Protein AF-A0A356B0W3-F1 (afdb_monomer_lite)

pLDDT: mean 70.62, std 13.87, range [38.59, 88.44]

Foldseek 3Di:
DDDDDDDDPPDPQQLAWDFPDWDKDWDPPPQTKIKIKTKTFGGDPPPNPATFIWIKIFIGHPNHTPDMDIGRGDPDHPVVVVVLVVVCRVVVPDRVVSVVVSVVVVVD

Secondary structure (DSSP, 8-state):
-----------------EEEEEEEEEE-STT-EEEEEEEEEEE--TT-SSPEEEEEEEEEETTEEEEEEEEEEE-S-HHHHHHHHHHHHHTT--HHHHHHHHHHHHH-

Radius of gyration: 18.17 Å; chains: 1; bounding box: 58×51×31 Å

Sequence (108 aa):
MMWFRKYLLMGEDIMRNMIVGKESFICEDTNCYTLEYHILVTGCKGDLVNPVYGFEVKKKMQDIELESVKIEEYTGDEDEIKRLVSLLKNNIVTPVSVFEVIQDLRSA

Structure (mmCIF, N/CA/C/O backbone):
data_AF-A0A356B0W3-F1
#
_entry.id   AF-A0A356B0W3-F1
#
loop_
_atom_site.group_PDB
_atom_site.id
_atom_site.type_symbol
_atom_site.label_atom_id
_atom_site.label_alt_id
_atom_site.label_comp_id
_atom_site.label_asym_id
_atom_site.label_entity_id
_atom_site.label_seq_id
_atom_site.pdbx_PDB_ins_code
_atom_site.Cartn_x
_atom_site.Cartn_y
_atom_site.Cartn_z
_atom_site.occupancy
_atom_site.B_iso_or_equiv
_atom_site.auth_seq_id
_atom_site.auth_comp_id
_atom_site.auth_asym_id
_atom_site.auth_atom_id
_atom_site.pdbx_PDB_model_num
ATOM 1 N N . MET A 1 1 ? 41.373 35.494 13.868 1.00 38.59 1 MET A N 1
ATOM 2 C CA . MET A 1 1 ? 40.229 35.968 13.057 1.00 38.59 1 MET A CA 1
ATOM 3 C C . MET A 1 1 ? 40.019 34.941 11.956 1.00 38.59 1 MET A C 1
ATOM 5 O O . MET A 1 1 ? 40.996 34.639 11.291 1.00 38.59 1 MET A O 1
ATOM 9 N N . MET A 1 2 ? 38.951 34.132 12.049 1.00 46.47 2 MET A N 1
ATOM 10 C CA . MET A 1 2 ? 37.846 34.024 11.061 1.00 46.47 2 MET A CA 1
ATOM 11 C C . MET A 1 2 ? 38.362 33.994 9.599 1.00 46.47 2 MET A C 1
ATOM 13 O O . MET A 1 2 ? 39.142 34.855 9.223 1.00 46.47 2 MET A O 1
ATOM 17 N N . TRP A 1 3 ? 37.970 33.072 8.718 1.00 40.53 3 TRP A N 1
ATOM 18 C CA . TRP A 1 3 ? 36.624 32.863 8.150 1.00 40.53 3 TRP A CA 1
ATOM 19 C C . TRP A 1 3 ? 36.490 31.370 7.736 1.00 40.53 3 TRP A C 1
ATOM 21 O O . TRP A 1 3 ? 37.397 30.821 7.126 1.00 40.53 3 TRP A O 1
ATOM 31 N N . PHE A 1 4 ? 35.548 30.577 8.256 1.00 45.72 4 PHE A N 1
ATOM 32 C CA . PHE A 1 4 ? 34.192 30.287 7.744 1.00 45.72 4 PHE A CA 1
ATOM 33 C C . PHE A 1 4 ? 34.035 29.870 6.259 1.00 45.72 4 PHE A C 1
ATOM 35 O O . PHE A 1 4 ? 34.063 30.708 5.370 1.00 45.72 4 PHE A O 1
ATOM 42 N N . ARG A 1 5 ? 33.695 28.571 6.096 1.00 47.16 5 ARG A N 1
ATOM 43 C CA . ARG A 1 5 ? 32.738 27.916 5.164 1.00 47.16 5 ARG A CA 1
ATOM 44 C C . ARG A 1 5 ? 32.840 28.182 3.652 1.00 47.16 5 ARG A C 1
ATOM 46 O O . ARG A 1 5 ? 32.560 29.292 3.227 1.00 47.16 5 ARG A O 1
ATOM 53 N N . LYS A 1 6 ? 32.828 27.098 2.854 1.00 42.50 6 LYS A N 1
ATOM 54 C CA . LYS A 1 6 ? 31.629 26.724 2.062 1.00 42.50 6 LYS A CA 1
ATOM 55 C C . LYS A 1 6 ? 31.731 25.324 1.430 1.00 42.50 6 LYS A C 1
ATOM 57 O O . LYS A 1 6 ? 32.583 25.073 0.594 1.00 42.50 6 LYS A O 1
ATOM 62 N N . TYR A 1 7 ? 30.830 24.457 1.884 1.00 48.31 7 TYR A N 1
ATOM 63 C CA . TYR A 1 7 ? 30.178 23.324 1.220 1.00 48.31 7 TYR A CA 1
ATOM 64 C C . TYR A 1 7 ? 30.689 22.882 -0.160 1.00 48.31 7 TYR A C 1
ATOM 66 O O . TYR A 1 7 ? 30.427 23.538 -1.164 1.00 48.31 7 TYR A O 1
ATOM 74 N N . LEU A 1 8 ? 31.253 21.674 -0.198 1.00 40.91 8 LEU A N 1
ATOM 75 C CA . LEU A 1 8 ? 31.255 20.820 -1.382 1.00 40.91 8 LEU A CA 1
ATOM 76 C C . LEU A 1 8 ? 30.739 19.425 -0.985 1.00 40.91 8 LEU A C 1
ATOM 78 O O . LEU A 1 8 ? 31.470 18.444 -0.983 1.00 40.91 8 LEU A O 1
ATOM 82 N N . LEU A 1 9 ? 29.473 19.360 -0.569 1.00 46.28 9 LEU A N 1
ATOM 83 C CA . LEU A 1 9 ? 28.692 18.121 -0.589 1.00 46.28 9 LEU A CA 1
ATOM 84 C C . LEU A 1 9 ? 27.911 18.144 -1.907 1.00 46.28 9 LEU A C 1
ATOM 86 O O . LEU A 1 9 ? 26.761 18.568 -1.952 1.00 46.28 9 LEU A O 1
ATOM 90 N N . MET A 1 10 ? 28.596 17.821 -3.003 1.00 44.03 10 MET A N 1
ATOM 91 C CA . MET A 1 10 ? 27.946 17.498 -4.270 1.00 44.03 10 MET A CA 1
ATOM 92 C C . MET A 1 10 ? 27.606 16.009 -4.251 1.00 44.03 10 MET A C 1
ATOM 94 O O . MET A 1 10 ? 28.508 15.187 -4.117 1.00 44.03 10 MET A O 1
ATOM 98 N N . GLY A 1 11 ? 26.324 15.689 -4.434 1.00 42.47 11 GLY A N 1
ATOM 99 C CA . GLY A 1 11 ? 25.919 14.407 -5.006 1.00 42.47 11 GLY A CA 1
ATOM 100 C C . GLY A 1 11 ? 25.366 13.346 -4.058 1.00 42.47 11 GLY A C 1
ATOM 101 O O . GLY A 1 11 ? 25.547 12.169 -4.337 1.00 42.47 11 GLY A O 1
ATOM 102 N N . GLU A 1 12 ? 24.666 13.708 -2.981 1.00 44.44 12 GLU A N 1
ATOM 103 C CA . GLU A 1 12 ? 23.636 12.795 -2.468 1.00 44.44 12 GLU A CA 1
ATOM 104 C C . GLU A 1 12 ? 22.297 13.219 -3.079 1.00 44.44 12 GLU A C 1
ATOM 106 O O . GLU A 1 12 ? 21.650 14.166 -2.629 1.00 44.44 12 GLU A O 1
ATOM 111 N N . ASP A 1 13 ? 21.921 12.537 -4.159 1.00 47.38 13 ASP A N 1
ATOM 112 C CA . ASP A 1 13 ? 20.596 12.568 -4.780 1.00 47.38 13 ASP A CA 1
ATOM 113 C C . ASP A 1 13 ? 19.579 11.970 -3.790 1.00 47.38 13 ASP A C 1
ATOM 115 O O . ASP A 1 13 ? 19.188 10.806 -3.848 1.00 47.38 13 ASP A O 1
ATOM 119 N N . ILE A 1 14 ? 19.211 12.747 -2.770 1.00 47.78 14 ILE A N 1
ATOM 120 C CA . ILE A 1 14 ? 18.243 12.345 -1.747 1.00 47.78 14 ILE A CA 1
ATOM 121 C C . ILE A 1 14 ? 16.852 12.795 -2.209 1.00 47.78 14 ILE A C 1
ATOM 123 O O . ILE A 1 14 ? 16.198 13.601 -1.553 1.00 47.78 14 ILE A O 1
ATOM 127 N N . MET A 1 15 ? 16.353 12.244 -3.320 1.00 51.66 15 MET A N 1
ATOM 128 C CA . MET A 1 15 ? 14.900 12.115 -3.509 1.00 51.66 15 MET A CA 1
ATOM 129 C C . MET A 1 15 ? 14.414 10.895 -2.723 1.00 51.66 15 MET A C 1
ATOM 131 O O . MET A 1 15 ? 13.966 9.898 -3.281 1.00 51.66 15 MET A O 1
ATOM 135 N N . ARG A 1 16 ? 14.553 10.937 -1.395 1.00 54.97 16 ARG A N 1
ATOM 136 C CA . ARG A 1 16 ? 14.034 9.868 -0.540 1.00 54.97 16 ARG A CA 1
ATOM 137 C C . ARG A 1 16 ? 12.557 10.134 -0.255 1.00 54.97 16 ARG A C 1
ATOM 139 O O . ARG A 1 16 ? 12.232 11.008 0.541 1.00 54.97 16 ARG A O 1
ATOM 146 N N . ASN A 1 17 ? 11.696 9.312 -0.855 1.00 60.75 17 ASN A N 1
ATOM 147 C CA . ASN A 1 17 ? 10.271 9.147 -0.542 1.00 60.75 17 ASN A CA 1
ATOM 148 C C . ASN A 1 17 ? 9.375 10.354 -0.877 1.00 60.75 17 ASN A C 1
ATOM 150 O O . ASN A 1 17 ? 8.635 10.836 -0.018 1.00 60.75 17 ASN A O 1
ATOM 154 N N . MET A 1 18 ? 9.400 10.831 -2.123 1.00 70.62 18 MET A N 1
ATOM 155 C CA . MET A 1 18 ? 8.395 11.799 -2.579 1.00 70.62 18 MET A CA 1
ATOM 156 C C . MET A 1 18 ? 7.058 11.085 -2.810 1.00 70.62 18 MET A C 1
ATOM 158 O O . MET A 1 18 ? 7.010 10.097 -3.537 1.00 70.62 18 MET A O 1
ATOM 162 N N . ILE A 1 19 ? 5.972 11.571 -2.202 1.00 76.25 19 ILE A N 1
ATOM 163 C CA . ILE A 1 19 ? 4.624 11.052 -2.471 1.00 76.25 19 ILE A CA 1
ATOM 164 C C . ILE A 1 19 ? 4.172 11.597 -3.829 1.00 76.25 19 ILE A C 1
ATOM 166 O O . ILE A 1 19 ? 4.027 12.808 -3.987 1.00 76.25 19 ILE A O 1
ATOM 170 N N . VAL A 1 20 ? 3.941 10.709 -4.794 1.00 76.75 20 VAL A N 1
ATOM 171 C CA . VAL A 1 20 ? 3.479 11.056 -6.153 1.00 76.75 20 VAL A CA 1
ATOM 172 C C . VAL A 1 20 ? 2.017 10.696 -6.399 1.00 76.75 20 VAL A C 1
ATOM 174 O O . VAL A 1 20 ? 1.411 11.161 -7.360 1.00 76.75 20 VAL A O 1
ATOM 177 N N . GLY A 1 21 ? 1.422 9.907 -5.508 1.00 78.25 21 GLY A N 1
ATOM 178 C CA . GLY A 1 21 ? 0.011 9.553 -5.560 1.00 78.25 21 GLY A CA 1
ATOM 179 C C . GLY A 1 21 ? -0.532 9.312 -4.164 1.00 78.25 21 GLY A C 1
ATOM 180 O O . GLY A 1 21 ? 0.153 8.735 -3.322 1.00 78.25 21 GLY A O 1
ATOM 181 N N . LYS A 1 22 ? -1.762 9.762 -3.924 1.00 82.19 22 LYS A N 1
ATOM 182 C CA . LYS A 1 22 ? -2.507 9.488 -2.698 1.00 82.19 22 LYS A CA 1
ATOM 183 C C . LYS A 1 22 ? -3.929 9.086 -3.059 1.00 82.19 22 LYS A C 1
ATOM 185 O O . LYS A 1 22 ? -4.621 9.834 -3.743 1.00 82.19 22 LYS A O 1
ATOM 190 N N . GLU A 1 23 ? -4.367 7.954 -2.534 1.00 80.94 23 GLU A N 1
ATOM 191 C CA . GLU A 1 23 ? -5.767 7.546 -2.538 1.00 80.94 23 GLU A CA 1
ATOM 192 C C . GLU A 1 23 ? -6.207 7.179 -1.126 1.00 80.94 23 GLU A C 1
ATOM 194 O O . GLU A 1 23 ? -5.425 6.654 -0.339 1.00 80.94 23 GLU A O 1
ATOM 199 N N . SER A 1 24 ? -7.464 7.453 -0.791 1.00 81.25 24 SER A N 1
ATOM 200 C CA . SER A 1 24 ? -8.058 7.028 0.472 1.00 81.25 24 SER A CA 1
ATOM 201 C C . SER A 1 24 ? -9.411 6.371 0.238 1.00 81.25 24 SER A C 1
ATOM 203 O O . SER A 1 24 ? -10.143 6.716 -0.692 1.00 81.25 24 SER A O 1
ATOM 205 N N . PHE A 1 25 ? -9.730 5.390 1.074 1.00 81.88 25 PHE A N 1
ATOM 206 C CA . PHE A 1 25 ? -10.970 4.634 1.003 1.00 81.88 25 PHE A CA 1
ATOM 207 C C . PHE A 1 25 ? -11.504 4.355 2.408 1.00 81.88 25 PHE A C 1
ATOM 209 O O . PHE A 1 25 ? -10.741 4.003 3.307 1.00 81.88 25 PHE A O 1
ATOM 216 N N . ILE A 1 26 ? -12.812 4.527 2.595 1.00 81.62 26 ILE A N 1
ATOM 217 C CA . ILE A 1 26 ? -13.495 4.261 3.863 1.00 81.62 26 ILE A CA 1
ATOM 218 C C . ILE A 1 26 ? -14.016 2.829 3.814 1.00 81.62 26 ILE A C 1
ATOM 220 O O . ILE A 1 26 ? -14.825 2.489 2.956 1.00 81.62 26 ILE A O 1
ATOM 224 N N . CYS A 1 27 ? -13.554 2.003 4.741 1.00 77.25 27 CYS A N 1
ATOM 225 C CA . CYS A 1 27 ? -14.030 0.643 4.921 1.00 77.25 27 CYS A CA 1
ATOM 226 C C . CYS A 1 27 ? -15.175 0.670 5.936 1.00 77.25 27 CYS A C 1
ATOM 228 O O . CYS A 1 27 ? -14.959 0.921 7.125 1.00 77.25 27 CYS A O 1
ATOM 230 N N . GLU A 1 28 ? -16.393 0.423 5.457 1.00 69.50 28 GLU A N 1
ATOM 231 C CA . GLU A 1 28 ? -17.631 0.402 6.252 1.00 69.50 28 GLU A CA 1
ATOM 232 C C . GLU A 1 28 ? -17.816 -0.911 7.040 1.00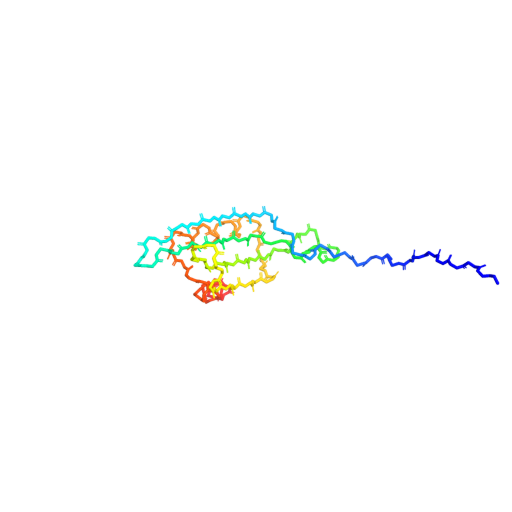 69.50 28 GLU A C 1
ATOM 234 O O . GLU A 1 28 ? -18.928 -1.404 7.217 1.00 69.50 28 GLU A O 1
ATOM 239 N N . ASP A 1 29 ? -16.720 -1.498 7.523 1.00 65.00 29 ASP A N 1
ATOM 240 C CA . ASP A 1 29 ? -16.779 -2.579 8.505 1.00 65.00 29 ASP A CA 1
ATOM 241 C C . ASP A 1 29 ? -17.288 -2.057 9.860 1.00 65.00 29 ASP A C 1
ATOM 243 O O . ASP A 1 29 ? -17.410 -0.854 10.095 1.00 65.00 29 ASP A O 1
ATOM 247 N N . THR A 1 30 ? -17.500 -2.965 10.814 1.00 59.66 30 THR A N 1
ATOM 248 C CA . THR A 1 30 ? -18.037 -2.711 12.166 1.00 59.66 30 THR A CA 1
ATOM 249 C C . THR A 1 30 ? -17.364 -1.573 12.950 1.00 59.66 30 THR A C 1
ATOM 251 O O . THR A 1 30 ? -17.957 -1.067 13.898 1.00 59.66 30 THR A O 1
ATOM 254 N N . ASN A 1 31 ? -16.139 -1.180 12.583 1.00 64.94 31 ASN A N 1
ATOM 255 C CA . ASN A 1 31 ? -15.344 -0.152 13.260 1.00 64.94 31 ASN A CA 1
ATOM 256 C C . ASN A 1 31 ? -15.042 1.093 12.403 1.00 64.94 31 ASN A C 1
ATOM 258 O O . ASN A 1 31 ? -14.290 1.937 12.877 1.00 64.94 31 ASN A O 1
ATOM 262 N N . CYS A 1 32 ? -15.581 1.217 11.181 1.00 72.50 32 CYS A N 1
ATOM 263 C CA . CYS A 1 32 ? -15.353 2.340 10.254 1.00 72.50 32 CYS A CA 1
ATOM 264 C C . CYS A 1 32 ? -13.893 2.841 10.228 1.00 72.50 32 CYS A C 1
ATOM 266 O O . CYS A 1 32 ? -13.549 3.833 10.877 1.00 72.50 32 CYS A O 1
ATOM 268 N N . TYR A 1 33 ? -13.025 2.168 9.472 1.00 82.00 33 TYR A N 1
ATOM 269 C CA . TYR A 1 33 ? -11.626 2.578 9.309 1.00 82.00 33 TYR A CA 1
ATOM 270 C C . TYR A 1 33 ? -11.362 3.117 7.901 1.00 82.00 33 TYR A C 1
ATOM 272 O O . TYR A 1 33 ? -11.986 2.708 6.929 1.00 82.00 33 TYR A O 1
ATOM 280 N N . THR A 1 34 ? -10.410 4.035 7.782 1.00 85.44 34 THR A N 1
ATOM 281 C CA . THR A 1 34 ? -9.945 4.592 6.510 1.00 85.44 34 THR A CA 1
ATOM 282 C C . THR A 1 34 ? -8.616 3.949 6.143 1.00 85.44 34 THR A C 1
ATOM 284 O O . THR A 1 34 ? -7.684 3.960 6.945 1.00 85.44 34 THR A O 1
ATOM 287 N N . LEU A 1 35 ? -8.506 3.415 4.931 1.00 85.06 35 LEU A N 1
ATOM 288 C CA . LEU A 1 35 ? -7.234 3.011 4.339 1.00 85.06 35 LEU A CA 1
ATOM 289 C C . LEU A 1 35 ? -6.721 4.153 3.461 1.00 85.06 35 LEU A C 1
ATOM 291 O O . LEU A 1 35 ? -7.424 4.610 2.563 1.00 85.06 35 LEU A O 1
ATOM 295 N N . GLU A 1 36 ? -5.512 4.631 3.730 1.00 85.69 36 GLU A N 1
ATOM 296 C CA . GLU A 1 36 ? -4.794 5.585 2.888 1.00 85.69 36 GLU A CA 1
ATOM 297 C C . GLU A 1 36 ? -3.630 4.883 2.194 1.00 85.69 36 GLU A C 1
ATOM 299 O O . GLU A 1 36 ? -2.777 4.284 2.842 1.00 85.69 36 GLU A O 1
ATOM 304 N N . TYR A 1 37 ? -3.595 4.991 0.875 1.00 83.62 37 TYR A N 1
ATOM 305 C CA . TYR A 1 37 ? -2.590 4.429 -0.005 1.00 83.62 37 TYR A CA 1
ATOM 306 C C . TYR A 1 37 ? -1.736 5.560 -0.574 1.00 83.62 37 TYR A C 1
ATOM 308 O O . TYR A 1 37 ? -2.259 6.487 -1.196 1.00 83.62 37 TYR A O 1
ATOM 316 N N . HIS A 1 38 ? -0.424 5.491 -0.380 1.00 84.06 38 HIS A N 1
ATOM 317 C CA . HIS A 1 38 ? 0.539 6.450 -0.903 1.00 84.06 38 HIS A CA 1
ATOM 318 C C . HIS A 1 38 ? 1.498 5.759 -1.868 1.00 84.06 38 HIS A C 1
ATOM 320 O O . HIS A 1 38 ? 2.116 4.750 -1.534 1.00 84.06 38 HIS A O 1
ATOM 326 N N . ILE A 1 39 ? 1.657 6.338 -3.052 1.00 82.94 39 ILE A N 1
ATOM 327 C CA . ILE A 1 39 ? 2.684 5.946 -4.014 1.00 82.94 39 ILE A CA 1
ATOM 328 C C . ILE A 1 39 ? 3.908 6.809 -3.735 1.00 82.94 39 ILE A C 1
ATOM 330 O O . ILE A 1 39 ? 3.822 8.040 -3.741 1.00 82.94 39 ILE A O 1
ATOM 334 N N . LEU A 1 40 ? 5.032 6.158 -3.472 1.00 82.00 40 LEU A N 1
ATOM 335 C CA . LEU A 1 40 ? 6.307 6.787 -3.160 1.00 82.00 40 LEU A CA 1
ATOM 336 C C . LEU A 1 40 ? 7.226 6.707 -4.377 1.00 82.00 40 LEU A C 1
ATOM 338 O O . LEU A 1 40 ? 7.198 5.727 -5.109 1.00 82.00 40 LEU A O 1
ATOM 342 N N . VAL A 1 41 ? 8.084 7.703 -4.559 1.00 78.25 41 VAL A N 1
ATOM 343 C CA . VAL A 1 41 ? 9.275 7.616 -5.411 1.00 78.25 41 VAL A CA 1
ATOM 344 C C . VAL A 1 41 ? 10.483 7.655 -4.489 1.00 78.25 41 VAL A C 1
ATOM 346 O O . VAL A 1 41 ? 10.658 8.608 -3.722 1.00 78.25 41 VAL A O 1
ATOM 349 N N . THR A 1 42 ? 11.269 6.581 -4.494 1.00 66.25 42 THR A N 1
ATOM 350 C CA . THR A 1 42 ? 12.354 6.342 -3.529 1.00 66.25 42 THR A CA 1
ATOM 351 C C . THR A 1 42 ? 13.747 6.615 -4.092 1.00 66.25 42 THR A C 1
ATOM 353 O O . THR A 1 42 ? 14.720 6.643 -3.337 1.00 66.25 42 THR A O 1
ATOM 356 N N . GLY A 1 43 ? 13.823 6.952 -5.380 1.00 60.41 43 GLY A N 1
ATOM 357 C CA . GLY A 1 43 ? 14.962 7.621 -6.000 1.00 60.41 43 GLY A CA 1
ATOM 358 C C . GLY A 1 43 ? 15.199 7.169 -7.438 1.00 60.41 43 GLY A C 1
ATOM 359 O O . GLY A 1 43 ? 14.822 6.066 -7.830 1.00 60.41 43 GLY A O 1
ATOM 360 N N . CYS A 1 44 ? 15.883 8.008 -8.215 1.00 52.69 44 CYS A N 1
ATOM 361 C CA . CYS A 1 44 ? 16.679 7.538 -9.344 1.00 52.69 44 CYS A CA 1
ATOM 362 C C . CYS A 1 44 ? 18.044 7.142 -8.770 1.00 52.69 44 CYS A C 1
ATOM 364 O O . CYS A 1 44 ? 18.863 8.006 -8.463 1.00 52.69 44 CYS A O 1
ATOM 366 N N . LYS A 1 45 ? 18.305 5.848 -8.550 1.00 48.50 45 LYS A N 1
ATOM 367 C CA . LYS A 1 45 ? 19.696 5.404 -8.336 1.00 48.50 45 LYS A CA 1
ATOM 368 C C . LYS A 1 45 ? 20.479 5.812 -9.600 1.00 48.50 45 LYS A C 1
ATOM 370 O O . LYS A 1 45 ? 19.950 5.652 -10.689 1.00 48.50 45 LYS A O 1
ATOM 375 N N . GLY A 1 4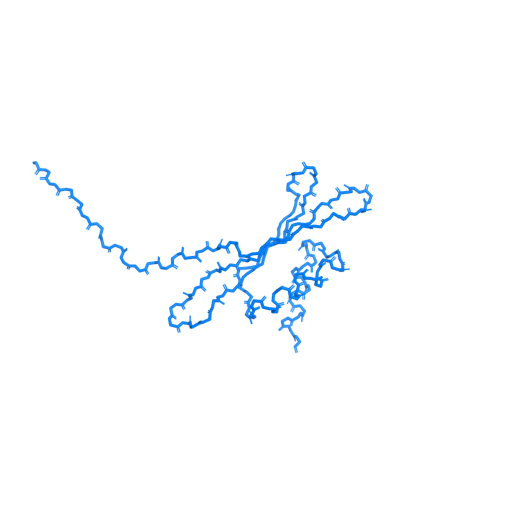6 ? 21.673 6.398 -9.471 1.00 51.91 46 GLY A N 1
ATOM 376 C CA . GLY A 1 46 ? 22.424 6.988 -10.596 1.00 51.91 46 GLY A CA 1
ATOM 377 C C . GLY A 1 46 ? 22.433 6.156 -11.891 1.00 51.91 46 GLY A C 1
ATOM 378 O O . GLY A 1 46 ? 22.348 4.932 -11.843 1.00 51.91 46 GLY A O 1
ATOM 379 N N . ASP A 1 47 ? 22.499 6.836 -13.039 1.00 49.19 47 ASP A N 1
ATOM 380 C CA . ASP A 1 47 ? 22.366 6.288 -14.406 1.00 49.19 47 ASP A CA 1
ATOM 381 C C . ASP A 1 47 ? 21.091 5.456 -14.699 1.00 49.19 47 ASP A C 1
ATOM 383 O O . ASP A 1 47 ? 20.828 5.138 -15.860 1.00 49.19 47 ASP A O 1
ATOM 387 N N . LEU A 1 48 ? 20.240 5.140 -13.710 1.00 51.09 48 LEU A N 1
ATOM 388 C CA . LEU A 1 48 ? 18.938 4.529 -13.968 1.00 51.09 48 LEU A CA 1
ATOM 389 C C . LEU A 1 48 ? 17.984 5.599 -14.489 1.00 51.09 48 LEU A C 1
ATOM 391 O O . LEU A 1 48 ? 17.509 6.473 -13.768 1.00 51.09 48 LEU A O 1
ATOM 395 N N . VAL A 1 49 ? 17.688 5.474 -15.779 1.00 56.66 49 VAL A N 1
ATOM 396 C CA . VAL A 1 49 ? 16.696 6.257 -16.524 1.00 56.66 49 VAL A CA 1
ATOM 397 C C . VAL A 1 49 ? 15.282 6.108 -15.930 1.00 56.66 49 VAL A C 1
ATOM 399 O O . VAL A 1 49 ? 14.421 6.942 -16.200 1.00 56.66 49 VAL A O 1
ATOM 402 N N . ASN A 1 50 ? 15.054 5.101 -15.074 1.00 59.03 50 ASN A N 1
ATOM 403 C CA . ASN A 1 50 ? 13.742 4.777 -14.527 1.00 59.03 50 ASN A CA 1
ATOM 404 C C . ASN A 1 50 ? 13.659 5.058 -13.011 1.00 59.03 50 ASN A C 1
ATOM 406 O O . ASN A 1 50 ? 14.503 4.566 -12.254 1.00 59.03 50 ASN A O 1
ATOM 410 N N . PRO A 1 51 ? 12.642 5.812 -12.553 1.00 68.06 51 PRO A N 1
ATOM 411 C CA . PRO A 1 51 ? 12.395 6.046 -11.134 1.00 68.06 51 PRO A CA 1
ATOM 412 C C . PRO A 1 51 ? 12.057 4.738 -10.409 1.00 68.06 51 PRO A C 1
ATOM 414 O O . PRO A 1 51 ? 11.282 3.923 -10.906 1.00 68.06 51 PRO A O 1
ATOM 417 N N . VAL A 1 52 ? 12.617 4.546 -9.211 1.00 74.12 52 VAL A N 1
ATOM 418 C CA . VAL A 1 52 ? 12.187 3.471 -8.311 1.00 74.12 52 VAL A CA 1
ATOM 419 C C . VAL A 1 52 ? 10.990 3.964 -7.523 1.00 74.12 52 VAL A C 1
ATOM 421 O O . VAL A 1 52 ? 11.036 5.018 -6.879 1.00 74.12 52 VAL A O 1
ATOM 424 N N . TYR A 1 53 ? 9.924 3.184 -7.563 1.00 77.12 53 TYR A N 1
ATOM 425 C CA . TYR A 1 53 ? 8.710 3.483 -6.838 1.00 77.12 53 TYR A CA 1
ATOM 426 C C . TYR A 1 53 ? 8.586 2.600 -5.594 1.00 77.12 53 TYR A C 1
ATOM 428 O O . TYR A 1 53 ? 9.129 1.502 -5.506 1.00 77.12 53 TYR A O 1
ATOM 436 N N . GLY A 1 54 ? 7.838 3.096 -4.623 1.00 78.69 54 GLY A N 1
ATOM 437 C CA . GLY A 1 54 ? 7.460 2.404 -3.408 1.00 78.69 54 GLY A CA 1
ATOM 438 C C . GLY A 1 54 ? 5.990 2.645 -3.101 1.00 78.69 54 GLY A C 1
ATOM 439 O O . GLY A 1 54 ? 5.278 3.363 -3.805 1.00 78.69 54 GLY A O 1
ATOM 440 N N . PHE A 1 55 ? 5.531 2.041 -2.021 1.00 82.81 55 PHE A N 1
ATOM 441 C CA . PHE A 1 55 ? 4.131 2.033 -1.653 1.00 82.81 55 PHE A CA 1
ATOM 442 C C . PHE A 1 55 ? 3.985 2.032 -0.139 1.00 82.81 55 PHE A C 1
ATOM 444 O O . PHE A 1 55 ? 4.692 1.314 0.563 1.00 82.81 55 PHE A O 1
ATOM 451 N N . GLU A 1 56 ? 3.069 2.837 0.375 1.00 85.19 56 GLU A N 1
ATOM 452 C CA . GLU A 1 56 ? 2.741 2.884 1.793 1.00 85.19 56 GLU A CA 1
ATOM 453 C C . GLU A 1 56 ? 1.229 2.784 1.971 1.00 85.19 56 GLU A C 1
ATOM 455 O O . GLU A 1 56 ? 0.470 3.453 1.274 1.00 85.19 56 GLU A O 1
ATOM 460 N N . VAL A 1 57 ? 0.798 1.960 2.923 1.00 86.81 57 VAL A N 1
ATOM 461 C CA . VAL A 1 57 ? -0.610 1.812 3.301 1.00 86.81 57 VAL A CA 1
ATOM 462 C C . VAL A 1 57 ? -0.761 2.122 4.769 1.00 86.81 57 VAL A C 1
ATOM 464 O O . VAL A 1 57 ? -0.047 1.560 5.597 1.00 86.81 57 VAL A O 1
ATOM 467 N N . LYS A 1 58 ? -1.710 2.993 5.092 1.00 88.44 58 LYS A N 1
ATOM 468 C CA . LYS A 1 58 ? -2.028 3.414 6.454 1.00 88.44 58 LYS A CA 1
ATOM 469 C C . LYS A 1 58 ? -3.477 3.103 6.754 1.00 88.44 58 LYS A C 1
ATOM 471 O O . LYS A 1 58 ? -4.368 3.515 6.021 1.00 88.44 58 LYS A O 1
ATOM 476 N N . LYS A 1 59 ? -3.719 2.414 7.859 1.00 86.94 59 LYS A N 1
ATOM 477 C CA . LYS A 1 59 ? -5.048 2.217 8.424 1.00 86.94 59 LYS A CA 1
ATOM 478 C C . LYS A 1 59 ? -5.267 3.248 9.512 1.00 86.94 59 LYS A C 1
ATOM 480 O O . LYS A 1 59 ? -4.493 3.328 10.464 1.00 86.94 59 LYS A O 1
ATOM 485 N N . LYS A 1 60 ? -6.334 4.023 9.369 1.00 87.12 60 LYS A N 1
ATOM 486 C CA . LYS A 1 60 ? -6.710 5.100 10.277 1.00 87.12 60 LYS A CA 1
ATOM 487 C C . LYS A 1 60 ? -8.108 4.891 10.831 1.00 87.12 60 LYS A C 1
ATOM 489 O O . LYS A 1 60 ? -8.989 4.415 10.126 1.00 87.12 60 LYS A O 1
ATOM 494 N N . MET A 1 61 ? -8.337 5.308 12.066 1.00 86.56 61 MET A N 1
ATOM 495 C CA . MET A 1 61 ? -9.667 5.407 12.665 1.00 86.56 61 MET A CA 1
ATOM 496 C C . MET A 1 61 ? -9.785 6.787 13.302 1.00 86.56 61 MET A C 1
ATOM 498 O O . MET A 1 61 ? -8.968 7.133 14.146 1.00 86.56 61 MET A O 1
ATOM 502 N N . GLN A 1 62 ? -10.762 7.594 12.874 1.00 81.56 62 GLN A N 1
ATOM 503 C CA . GLN A 1 62 ? -10.925 8.978 13.355 1.00 81.56 62 GLN A CA 1
ATOM 504 C C . GLN A 1 62 ? -9.616 9.799 13.294 1.00 81.56 62 GLN A C 1
ATOM 506 O O . GLN A 1 62 ? -9.233 10.448 14.262 1.00 81.56 62 GLN A O 1
ATOM 511 N N . ASP A 1 63 ? -8.907 9.728 12.161 1.00 76.31 63 ASP A N 1
ATOM 512 C CA . ASP A 1 63 ? -7.593 10.360 11.925 1.00 76.31 63 ASP A CA 1
ATOM 513 C C . ASP A 1 63 ? -6.403 9.801 12.734 1.00 76.31 63 ASP A C 1
ATOM 515 O O . ASP A 1 63 ? -5.257 10.179 12.492 1.00 76.31 63 ASP A O 1
ATOM 519 N N . ILE A 1 64 ? -6.629 8.837 13.627 1.00 83.31 64 ILE A N 1
ATOM 520 C CA . ILE A 1 64 ? -5.566 8.146 14.366 1.00 83.31 64 ILE A CA 1
ATOM 521 C C . ILE A 1 64 ? -5.013 7.016 13.496 1.00 83.31 64 ILE A C 1
ATOM 523 O O . ILE A 1 64 ? -5.762 6.121 13.108 1.00 83.31 64 ILE A O 1
ATOM 527 N N . GLU A 1 65 ? -3.711 7.035 13.197 1.00 85.06 65 GLU A N 1
ATOM 528 C CA . GLU A 1 65 ? -3.023 5.906 12.557 1.00 85.06 65 GLU A CA 1
ATOM 529 C C . GLU A 1 65 ? -2.979 4.714 13.521 1.00 85.06 65 GLU A C 1
ATOM 531 O O . GLU A 1 65 ? -2.429 4.808 14.616 1.00 85.06 65 GLU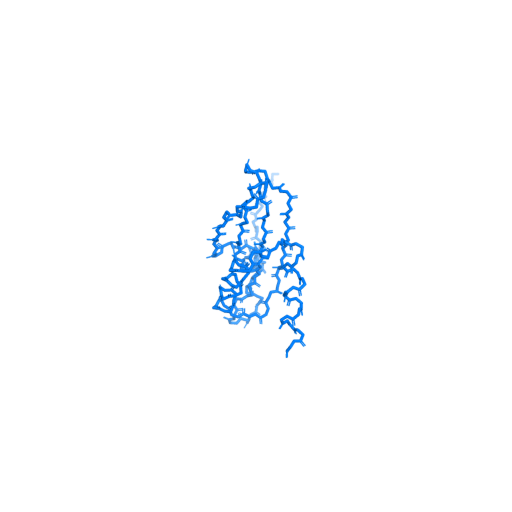 A O 1
ATOM 536 N N . LEU A 1 66 ? -3.589 3.603 13.111 1.00 85.50 66 LEU A N 1
ATOM 537 C CA . LEU A 1 66 ? -3.592 2.346 13.853 1.00 85.50 66 LEU A CA 1
ATOM 538 C C . LEU A 1 66 ? -2.428 1.457 13.423 1.00 85.50 66 LEU A C 1
ATOM 540 O O . LEU A 1 66 ? -1.737 0.883 14.258 1.00 85.50 66 LEU A O 1
ATOM 544 N N . GLU A 1 67 ? -2.242 1.324 12.111 1.00 85.19 67 GLU A N 1
ATOM 545 C CA . GLU A 1 67 ? -1.269 0.421 11.503 1.00 85.19 67 GLU A CA 1
ATOM 546 C C . GLU A 1 67 ? -0.772 1.032 10.194 1.00 85.19 67 GLU A C 1
ATOM 548 O O . GLU A 1 67 ? -1.554 1.621 9.441 1.00 85.19 67 GLU A O 1
ATOM 553 N N . SER A 1 68 ? 0.511 0.859 9.891 1.00 84.12 68 SER A N 1
ATOM 554 C CA . SER A 1 68 ? 1.084 1.269 8.616 1.00 84.12 68 SER A CA 1
ATOM 555 C C . SER A 1 68 ? 2.111 0.261 8.115 1.00 84.12 68 SER A C 1
ATOM 557 O O . SER A 1 68 ? 2.856 -0.339 8.888 1.00 84.12 68 SER A O 1
ATOM 559 N N . VAL A 1 69 ? 2.123 0.048 6.802 1.00 86.62 69 VAL A N 1
ATOM 560 C CA . VAL A 1 69 ? 3.100 -0.797 6.113 1.00 86.62 69 VAL A CA 1
ATOM 561 C C . VAL A 1 69 ? 3.692 0.004 4.970 1.00 86.62 69 VAL A C 1
ATOM 563 O O . VAL A 1 69 ? 2.962 0.593 4.175 1.00 86.62 69 VAL A O 1
ATOM 566 N N . LYS A 1 70 ? 5.022 0.022 4.895 1.00 83.44 70 LYS A N 1
ATOM 567 C CA . LYS A 1 70 ? 5.782 0.736 3.872 1.00 83.44 70 LYS A CA 1
ATOM 568 C C . LYS A 1 70 ? 6.705 -0.230 3.142 1.00 83.44 70 LYS A C 1
ATOM 570 O O . LYS A 1 70 ? 7.487 -0.943 3.764 1.00 83.44 70 LYS A O 1
ATOM 575 N N . ILE A 1 71 ? 6.632 -0.205 1.820 1.00 80.69 71 ILE A N 1
ATOM 576 C CA . ILE A 1 71 ? 7.501 -0.928 0.898 1.00 80.69 71 ILE A CA 1
ATOM 577 C C . ILE A 1 71 ? 8.277 0.119 0.107 1.00 80.69 71 ILE A C 1
ATOM 579 O O . ILE A 1 71 ? 7.698 0.924 -0.618 1.00 80.69 71 ILE A O 1
ATOM 583 N N . GLU A 1 72 ? 9.593 0.148 0.290 1.00 73.50 72 GLU A N 1
ATOM 584 C CA . GLU A 1 72 ? 10.439 1.222 -0.244 1.00 73.50 72 GLU A CA 1
ATOM 585 C C . GLU A 1 72 ? 10.891 0.975 -1.688 1.00 73.50 72 GLU A C 1
ATOM 587 O O . GLU A 1 72 ? 11.135 1.930 -2.418 1.00 73.50 72 GLU A O 1
ATOM 592 N N . GLU A 1 73 ? 10.984 -0.280 -2.127 1.00 73.50 73 GLU A N 1
ATOM 593 C CA . GLU A 1 73 ? 11.453 -0.625 -3.473 1.00 73.50 73 GLU A CA 1
ATOM 594 C C . GLU A 1 73 ? 10.520 -1.666 -4.111 1.00 73.50 73 GLU A C 1
ATOM 596 O O . GLU A 1 73 ? 10.600 -2.865 -3.827 1.00 73.50 73 GLU A O 1
ATOM 601 N N . TYR A 1 74 ? 9.630 -1.199 -4.987 1.00 72.94 74 TYR A N 1
ATOM 602 C CA . TYR A 1 74 ? 8.845 -2.016 -5.907 1.00 72.94 74 TYR A CA 1
ATOM 603 C C . TYR A 1 74 ? 9.430 -1.874 -7.316 1.00 72.94 74 TYR A C 1
ATOM 605 O O . TYR A 1 74 ? 9.584 -0.774 -7.841 1.00 72.94 74 TYR A O 1
ATOM 613 N N . THR A 1 75 ? 9.791 -3.001 -7.926 1.00 66.56 75 THR A N 1
ATOM 614 C CA . THR A 1 75 ? 10.443 -3.073 -9.243 1.00 66.56 75 THR A CA 1
ATOM 615 C C . THR A 1 75 ? 9.423 -3.089 -10.383 1.00 66.56 75 THR A C 1
ATOM 617 O O . THR A 1 75 ? 9.477 -3.981 -11.223 1.00 66.56 75 THR A O 1
ATOM 620 N N . GLY A 1 76 ? 8.473 -2.155 -10.379 1.00 67.56 76 GLY A N 1
ATOM 621 C CA . GLY A 1 76 ? 7.468 -2.012 -11.435 1.00 67.56 76 GLY A CA 1
ATOM 622 C C . GLY A 1 76 ? 7.245 -0.551 -11.809 1.00 67.56 76 GLY A C 1
ATOM 623 O O . GLY A 1 76 ? 7.637 0.351 -11.063 1.00 67.56 76 GLY A O 1
ATOM 624 N N . ASP A 1 77 ? 6.636 -0.332 -12.969 1.00 73.88 77 ASP A N 1
ATOM 625 C CA . ASP A 1 77 ? 6.356 1.004 -13.499 1.00 73.88 77 ASP A CA 1
ATOM 626 C C . ASP A 1 77 ? 5.223 1.709 -12.724 1.00 73.88 77 ASP A C 1
ATOM 628 O O . ASP A 1 77 ? 4.440 1.093 -11.992 1.00 73.88 77 ASP A O 1
ATOM 632 N N . GLU A 1 78 ? 5.079 3.025 -12.916 1.00 74.69 78 GLU A N 1
ATOM 633 C CA . GLU A 1 78 ? 4.033 3.829 -12.264 1.00 74.69 78 GLU A CA 1
ATOM 634 C C . GLU A 1 78 ? 2.622 3.269 -12.496 1.00 74.69 78 GLU A C 1
ATOM 636 O O . GLU A 1 78 ? 1.800 3.216 -11.577 1.00 74.69 78 GLU A O 1
ATOM 641 N N . ASP A 1 79 ? 2.339 2.839 -13.728 1.00 80.12 79 ASP A N 1
ATOM 642 C CA . ASP A 1 79 ? 1.053 2.261 -14.116 1.00 80.12 79 ASP A CA 1
ATOM 643 C C . ASP A 1 79 ? 0.778 0.932 -13.409 1.00 80.12 79 ASP A C 1
ATOM 645 O O . ASP A 1 79 ? -0.361 0.663 -13.020 1.00 80.12 79 ASP A O 1
ATOM 649 N N . GLU A 1 80 ? 1.804 0.106 -13.205 1.00 78.50 80 GLU A N 1
ATOM 650 C CA . GLU A 1 80 ? 1.667 -1.154 -12.476 1.00 78.50 80 GLU A CA 1
ATOM 651 C C . GLU A 1 80 ? 1.329 -0.898 -11.014 1.00 78.50 80 GLU A C 1
ATOM 653 O O . GLU A 1 80 ? 0.421 -1.525 -10.468 1.00 78.50 80 GLU A O 1
ATOM 658 N N . ILE A 1 81 ? 1.986 0.082 -10.395 1.00 78.88 81 ILE A N 1
ATOM 659 C CA . ILE A 1 81 ? 1.723 0.428 -8.999 1.00 78.88 81 ILE A CA 1
ATOM 660 C C . ILE A 1 81 ? 0.338 1.035 -8.844 1.00 78.88 81 ILE A C 1
ATOM 662 O O . ILE A 1 81 ? -0.390 0.641 -7.938 1.00 78.88 81 ILE A O 1
ATOM 666 N N . LYS A 1 82 ? -0.090 1.923 -9.747 1.00 80.69 82 LYS A N 1
ATOM 667 C CA . LYS A 1 82 ? -1.465 2.450 -9.743 1.00 80.69 82 LYS A CA 1
ATOM 668 C C . LYS A 1 82 ? -2.510 1.344 -9.888 1.00 80.69 82 LYS A C 1
ATOM 670 O O . LYS A 1 82 ? -3.526 1.362 -9.188 1.00 80.69 82 LYS A O 1
ATOM 675 N N . ARG A 1 83 ? -2.268 0.363 -10.766 1.00 82.69 83 ARG A N 1
ATOM 676 C CA . ARG A 1 83 ? -3.132 -0.822 -10.895 1.00 82.69 83 ARG A CA 1
ATOM 677 C C . ARG A 1 83 ? -3.151 -1.633 -9.606 1.00 82.69 83 ARG A C 1
ATOM 679 O O . ARG A 1 83 ? -4.226 -2.027 -9.167 1.00 82.69 83 ARG A O 1
ATOM 686 N N . LEU A 1 84 ? -1.996 -1.827 -8.977 1.00 80.38 84 LEU A N 1
ATOM 687 C CA . LEU A 1 84 ? -1.873 -2.543 -7.712 1.00 80.38 84 LEU A CA 1
ATOM 688 C C . LEU A 1 84 ? -2.638 -1.830 -6.588 1.00 80.38 84 LEU A C 1
ATOM 690 O O . LEU A 1 84 ? -3.448 -2.463 -5.919 1.00 80.38 84 LEU A O 1
ATOM 694 N N . VAL A 1 85 ? -2.491 -0.508 -6.448 1.00 80.19 85 VAL A N 1
ATOM 695 C CA . VAL A 1 85 ? -3.281 0.309 -5.505 1.00 80.19 85 VAL A CA 1
ATOM 696 C C . VAL A 1 85 ? -4.781 0.134 -5.754 1.00 80.19 85 VAL A C 1
ATOM 698 O O . VAL A 1 85 ? -5.545 -0.108 -4.820 1.00 80.19 85 VAL A O 1
ATOM 701 N N . SER A 1 86 ? -5.200 0.186 -7.021 1.00 82.06 86 SER A N 1
ATOM 702 C CA . SER A 1 86 ? -6.605 0.010 -7.407 1.00 82.06 86 SER A CA 1
ATOM 703 C C . SER A 1 86 ? -7.138 -1.381 -7.040 1.00 82.06 86 SER A C 1
ATOM 705 O O . SER A 1 86 ? -8.264 -1.509 -6.560 1.00 82.06 86 SER A O 1
ATOM 707 N N . LEU A 1 87 ? -6.336 -2.434 -7.230 1.00 80.94 87 LEU A N 1
ATOM 708 C CA . LEU A 1 87 ? -6.695 -3.803 -6.855 1.00 80.94 87 LEU A CA 1
ATOM 709 C C . LEU A 1 87 ? -6.802 -3.966 -5.337 1.00 80.94 87 LEU A C 1
ATOM 711 O O . LEU A 1 87 ? -7.773 -4.554 -4.862 1.00 80.94 87 LEU A O 1
ATOM 715 N N . LEU A 1 88 ? -5.848 -3.421 -4.578 1.00 80.00 88 LEU A N 1
ATOM 716 C CA . LEU A 1 88 ? -5.860 -3.472 -3.114 1.00 80.00 88 LEU A CA 1
ATOM 717 C C . LEU A 1 88 ? -7.087 -2.759 -2.535 1.00 80.00 88 LEU A C 1
ATOM 719 O O . LEU A 1 88 ? -7.720 -3.276 -1.616 1.00 80.00 88 LEU A O 1
ATOM 723 N N . LYS A 1 89 ? -7.467 -1.621 -3.125 1.00 75.88 89 LYS A N 1
ATOM 724 C CA . LYS A 1 89 ? -8.686 -0.879 -2.786 1.00 75.88 89 LYS A CA 1
ATOM 725 C C . LYS A 1 89 ? -9.948 -1.697 -3.054 1.00 75.88 89 LYS A C 1
ATOM 727 O O . LYS A 1 89 ? -10.802 -1.803 -2.182 1.00 75.88 89 LYS A O 1
ATOM 732 N N . ASN A 1 90 ? -10.055 -2.304 -4.237 1.00 78.56 90 ASN A N 1
ATOM 733 C CA . ASN A 1 90 ? -11.232 -3.093 -4.617 1.00 78.56 90 ASN A CA 1
ATOM 734 C C . ASN A 1 90 ? -11.412 -4.359 -3.766 1.00 78.56 90 ASN A C 1
ATOM 736 O O . ASN A 1 90 ? -12.533 -4.838 -3.628 1.00 78.56 90 ASN A O 1
ATOM 740 N N . ASN A 1 91 ? -10.326 -4.894 -3.205 1.00 76.19 91 ASN A N 1
ATOM 741 C CA . ASN A 1 91 ? -10.352 -6.097 -2.374 1.00 76.19 91 ASN A CA 1
ATOM 742 C C . ASN A 1 91 ? -10.294 -5.801 -0.864 1.00 76.19 91 ASN A C 1
ATOM 744 O O . ASN A 1 91 ? -10.218 -6.742 -0.081 1.00 76.19 91 ASN A O 1
ATOM 748 N N . ILE A 1 92 ? -10.330 -4.524 -0.453 1.00 72.38 92 ILE A N 1
ATOM 749 C CA . ILE A 1 92 ? -10.284 -4.094 0.958 1.00 72.38 92 ILE A CA 1
ATOM 750 C C . ILE A 1 92 ? -9.103 -4.753 1.697 1.00 72.38 92 ILE A C 1
ATOM 752 O O . ILE A 1 92 ? -9.235 -5.376 2.750 1.00 72.38 92 ILE A O 1
ATOM 756 N N . VAL A 1 93 ? -7.909 -4.671 1.106 1.00 70.94 93 VAL A N 1
ATOM 757 C CA . VAL A 1 93 ? -6.730 -5.342 1.664 1.00 70.94 93 VAL A CA 1
ATOM 758 C C . VAL A 1 93 ? -6.184 -4.539 2.843 1.00 70.94 93 VAL A C 1
ATOM 760 O O . VAL A 1 93 ? -5.806 -3.373 2.700 1.00 70.94 93 VAL A O 1
ATOM 763 N N . THR A 1 94 ? -6.121 -5.175 4.015 1.00 76.69 94 THR A N 1
ATOM 764 C CA . THR A 1 94 ? -5.562 -4.567 5.232 1.00 76.69 94 THR A CA 1
ATOM 765 C C . THR A 1 94 ? -4.036 -4.421 5.141 1.00 76.69 94 THR A C 1
ATOM 767 O O . THR A 1 94 ? -3.401 -5.203 4.431 1.00 76.69 94 THR A O 1
ATOM 770 N N . PRO A 1 95 ? -3.407 -3.472 5.868 1.00 71.44 95 PRO A N 1
ATOM 771 C CA . PRO A 1 95 ? -1.967 -3.219 5.754 1.00 71.44 95 PRO A CA 1
ATOM 772 C C . PRO A 1 95 ? -1.087 -4.462 5.948 1.00 71.44 95 PRO A C 1
ATOM 774 O O . PRO A 1 95 ? -0.099 -4.619 5.241 1.00 71.44 95 PRO A O 1
ATOM 777 N N . VAL A 1 96 ? -1.455 -5.375 6.851 1.00 72.62 96 VAL A N 1
ATOM 778 C CA . VAL A 1 96 ? -0.716 -6.631 7.076 1.00 72.62 96 VAL A CA 1
ATOM 779 C C . VAL A 1 96 ? -0.772 -7.532 5.837 1.00 72.62 96 VAL A C 1
ATOM 781 O O . VAL A 1 96 ? 0.260 -8.003 5.365 1.00 72.62 96 VAL A O 1
ATOM 784 N N . SER A 1 97 ? -1.960 -7.694 5.252 1.00 74.56 97 SER A N 1
ATOM 785 C CA . SER A 1 97 ? -2.175 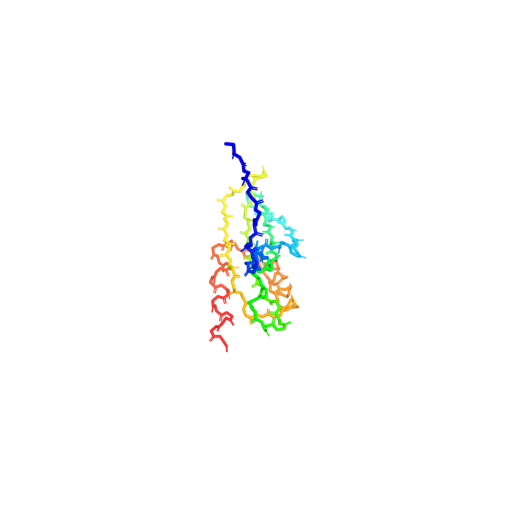-8.507 4.049 1.00 74.56 97 SER A CA 1
ATOM 786 C C . SER A 1 97 ? -1.562 -7.895 2.785 1.00 74.56 97 SER A C 1
ATOM 788 O O . SER A 1 97 ? -1.261 -8.617 1.841 1.00 74.56 97 SER A O 1
ATOM 790 N N . VAL A 1 98 ? -1.338 -6.575 2.746 1.00 76.50 98 VAL A N 1
ATOM 791 C CA . VAL A 1 98 ? -0.679 -5.898 1.612 1.00 76.50 98 VAL A CA 1
ATOM 792 C C . VAL A 1 98 ? 0.710 -6.474 1.356 1.00 76.50 98 VAL A C 1
ATOM 794 O O . VAL A 1 98 ? 1.082 -6.681 0.202 1.00 76.50 98 VAL A O 1
ATOM 797 N N . PHE A 1 99 ? 1.476 -6.732 2.418 1.00 72.94 99 PHE A N 1
ATOM 798 C CA . PHE A 1 99 ? 2.817 -7.289 2.282 1.00 72.94 99 PHE A CA 1
ATOM 799 C C . PHE A 1 99 ? 2.776 -8.684 1.648 1.00 72.94 99 PHE A C 1
ATOM 801 O O . PHE A 1 99 ? 3.532 -8.948 0.716 1.00 72.94 99 PHE A O 1
ATOM 808 N N . GLU A 1 100 ? 1.850 -9.537 2.095 1.00 75.25 100 GLU A N 1
ATOM 809 C CA . GLU A 1 100 ? 1.658 -10.889 1.558 1.00 75.25 100 GLU A CA 1
ATOM 810 C C . GLU A 1 100 ? 1.225 -10.861 0.087 1.00 75.25 100 GLU A C 1
ATOM 812 O O . GLU A 1 100 ? 1.831 -11.536 -0.740 1.00 75.25 100 GLU A O 1
ATOM 817 N N . VAL A 1 101 ? 0.246 -10.020 -0.266 1.00 76.25 101 VAL A N 1
ATOM 818 C CA . VAL A 1 101 ? -0.230 -9.867 -1.653 1.00 76.25 101 VAL A CA 1
ATOM 819 C C . VAL A 1 101 ? 0.899 -9.415 -2.578 1.00 76.25 101 VAL A C 1
ATOM 821 O O . VAL A 1 101 ? 1.048 -9.933 -3.681 1.00 76.25 101 VAL A O 1
ATOM 824 N N . ILE A 1 10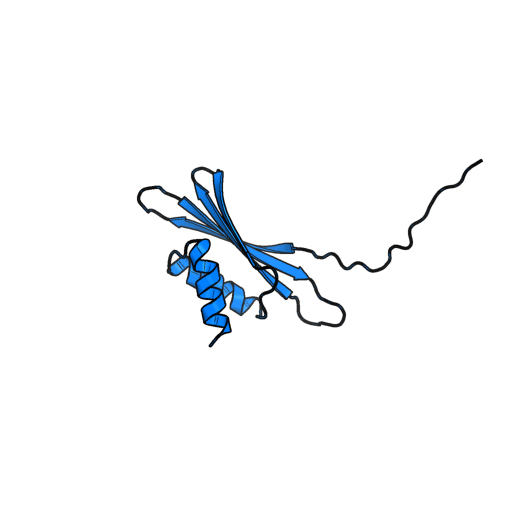2 ? 1.726 -8.464 -2.140 1.00 73.94 102 ILE A N 1
ATOM 825 C CA . ILE A 1 102 ? 2.850 -7.981 -2.948 1.00 73.94 102 ILE A CA 1
ATOM 826 C C . ILE A 1 102 ? 3.944 -9.048 -3.069 1.00 73.94 102 ILE A C 1
ATOM 828 O O . ILE A 1 102 ? 4.536 -9.184 -4.137 1.00 73.94 102 ILE A O 1
ATOM 832 N N . GLN A 1 103 ? 4.224 -9.815 -2.013 1.00 72.31 103 GLN A N 1
ATOM 833 C CA . GLN A 1 103 ? 5.170 -10.931 -2.097 1.00 72.31 103 GLN A CA 1
ATOM 834 C C . GLN A 1 103 ? 4.699 -12.027 -3.059 1.00 72.31 103 GLN A C 1
ATOM 836 O O . GLN A 1 103 ? 5.517 -12.541 -3.826 1.00 72.31 103 GLN A O 1
ATOM 841 N N . ASP A 1 104 ? 3.406 -12.349 -3.050 1.00 74.06 104 ASP A N 1
ATOM 842 C CA . ASP A 1 104 ? 2.800 -13.326 -3.958 1.00 74.06 104 ASP A CA 1
ATOM 843 C C . ASP A 1 104 ? 2.929 -12.870 -5.420 1.00 74.06 104 ASP A C 1
ATOM 845 O O . ASP A 1 104 ? 3.473 -13.591 -6.255 1.00 74.06 104 ASP A O 1
ATOM 849 N N . LEU A 1 105 ? 2.592 -11.604 -5.701 1.00 69.00 105 LEU A N 1
ATOM 850 C CA . LEU A 1 105 ? 2.729 -11.001 -7.033 1.00 69.00 105 LEU A CA 1
ATOM 851 C C . LEU A 1 105 ? 4.173 -10.961 -7.554 1.00 69.00 105 LEU A C 1
ATOM 853 O O . LEU A 1 105 ? 4.379 -11.003 -8.760 1.00 69.00 105 LEU A O 1
ATOM 857 N N . ARG A 1 106 ? 5.178 -10.869 -6.673 1.00 64.81 106 ARG A N 1
ATOM 858 C CA . ARG A 1 106 ? 6.601 -10.908 -7.065 1.00 64.81 106 ARG A CA 1
ATOM 859 C C . ARG A 1 106 ? 7.129 -12.320 -7.312 1.00 64.81 106 ARG A C 1
ATOM 861 O O . ARG A 1 106 ? 8.217 -12.456 -7.865 1.00 64.81 106 ARG A O 1
ATOM 868 N N . SER A 1 107 ? 6.421 -13.338 -6.830 1.00 59.06 107 SER A N 1
ATOM 869 C CA . SER A 1 107 ? 6.841 -14.741 -6.913 1.00 59.06 107 SER A CA 1
ATOM 870 C C . SER A 1 107 ? 6.245 -15.474 -8.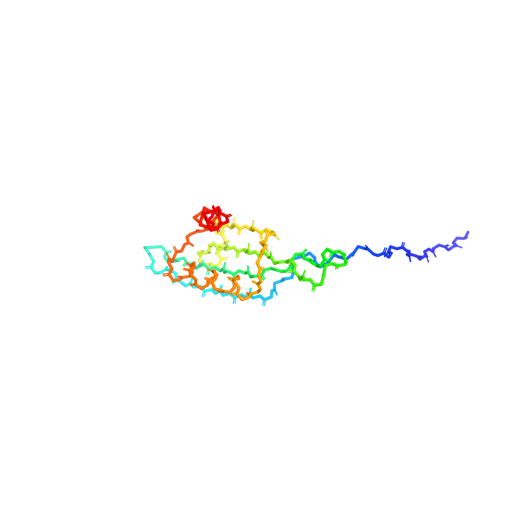123 1.00 59.06 107 SER A C 1
ATOM 872 O O . SER A 1 107 ? 6.644 -16.611 -8.380 1.00 59.06 107 SER A O 1
ATOM 874 N N . ALA A 1 108 ? 5.309 -14.840 -8.838 1.00 49.84 108 ALA A N 1
ATOM 875 C CA . ALA A 1 108 ? 4.674 -15.326 -10.065 1.00 49.84 108 ALA A CA 1
ATOM 876 C C . ALA A 1 108 ? 5.441 -14.891 -11.325 1.00 49.84 108 ALA A C 1
ATOM 878 O O . ALA A 1 108 ? 5.466 -15.693 -12.288 1.00 49.84 108 ALA A O 1
#